Protein AF-A0A8T8HXE7-F1 (afdb_monomer_lite)

pLDDT: mean 89.98, std 10.21, range [39.16, 98.62]

Structure (mmCIF, N/CA/C/O backbone):
data_AF-A0A8T8HXE7-F1
#
_entry.id   AF-A0A8T8HXE7-F1
#
loop_
_atom_site.group_PDB
_atom_site.id
_atom_site.type_symbol
_atom_site.label_atom_id
_atom_site.label_alt_id
_atom_site.label_comp_id
_atom_site.label_asym_id
_atom_site.label_entity_id
_atom_site.label_seq_id
_atom_site.pdbx_PDB_ins_code
_atom_site.Cartn_x
_atom_site.Cartn_y
_atom_site.Cartn_z
_atom_site.occupancy
_atom_site.B_iso_or_equiv
_atom_site.auth_seq_id
_atom_site.auth_comp_id
_atom_site.auth_asym_id
_atom_site.auth_atom_id
_atom_site.pdbx_PDB_model_num
ATOM 1 N N . MET A 1 1 ? -24.803 3.217 -21.868 1.00 39.16 1 MET A N 1
ATOM 2 C CA . MET A 1 1 ? -23.857 3.170 -20.736 1.00 39.16 1 MET A CA 1
ATOM 3 C C . MET A 1 1 ? -22.703 2.309 -21.208 1.00 39.16 1 MET A C 1
ATOM 5 O O . MET A 1 1 ? -22.987 1.206 -21.653 1.00 39.16 1 MET A O 1
ATOM 9 N N . SER A 1 2 ? -21.477 2.836 -21.282 1.00 45.41 2 SER A N 1
ATOM 10 C CA . SER A 1 2 ? -20.314 2.000 -21.616 1.00 45.41 2 SER A CA 1
ATOM 11 C C . SER A 1 2 ? -20.143 0.946 -20.527 1.00 45.41 2 SER A C 1
ATOM 13 O O . SER A 1 2 ? -20.464 1.233 -19.371 1.00 45.41 2 SER A O 1
ATOM 15 N N . GLU A 1 3 ? -19.672 -0.250 -20.878 1.00 49.56 3 GLU A N 1
ATOM 16 C CA . GLU A 1 3 ? -19.233 -1.207 -19.861 1.00 49.56 3 GLU A CA 1
ATOM 17 C C . GLU A 1 3 ? -18.240 -0.503 -18.926 1.00 49.56 3 GLU A C 1
ATOM 19 O O . GLU A 1 3 ? -17.366 0.224 -19.420 1.00 49.56 3 GLU A O 1
ATOM 24 N N . PRO A 1 4 ? -18.394 -0.633 -17.596 1.00 50.66 4 PRO A N 1
ATOM 25 C CA . PRO A 1 4 ? -17.359 -0.177 -16.691 1.00 50.66 4 PRO A CA 1
ATOM 26 C C . PRO A 1 4 ? -16.083 -0.922 -17.072 1.00 50.66 4 PRO A C 1
ATOM 28 O O . PRO A 1 4 ? -16.087 -2.143 -17.247 1.00 50.66 4 PRO A O 1
ATOM 31 N N . THR A 1 5 ? -15.005 -0.173 -17.288 1.00 55.91 5 THR A N 1
ATOM 32 C CA . THR A 1 5 ? -13.691 -0.758 -17.525 1.00 55.91 5 THR A CA 1
ATOM 33 C C . THR A 1 5 ? -13.434 -1.733 -16.382 1.00 55.91 5 THR A C 1
ATOM 35 O O . THR A 1 5 ? -13.602 -1.344 -15.234 1.00 55.91 5 THR A O 1
ATOM 38 N N . ALA A 1 6 ? -13.092 -2.987 -16.677 1.00 53.88 6 ALA A N 1
ATOM 39 C CA . ALA A 1 6 ? -12.788 -4.006 -15.676 1.00 53.88 6 ALA A CA 1
ATOM 40 C C . ALA A 1 6 ? -11.530 -3.611 -14.887 1.00 53.88 6 ALA A C 1
ATOM 42 O O . ALA A 1 6 ? -10.425 -4.066 -15.172 1.00 53.88 6 ALA A O 1
ATOM 43 N N . VAL A 1 7 ? -11.689 -2.700 -13.939 1.00 57.94 7 VAL A N 1
ATOM 44 C CA . VAL A 1 7 ? -10.628 -2.171 -13.102 1.00 57.94 7 VAL A CA 1
ATOM 45 C C . VAL A 1 7 ? -10.721 -2.850 -11.747 1.00 57.94 7 VAL A C 1
ATOM 47 O O . VAL A 1 7 ? -11.803 -2.974 -11.188 1.00 57.94 7 VAL A O 1
ATOM 50 N N . ASP A 1 8 ? -9.606 -3.392 -11.260 1.00 60.19 8 ASP A N 1
ATOM 51 C CA . ASP A 1 8 ? -9.553 -4.208 -10.037 1.00 60.19 8 ASP A CA 1
ATOM 52 C C . ASP A 1 8 ? -10.454 -5.468 -10.007 1.00 60.19 8 ASP A C 1
ATOM 54 O O . ASP A 1 8 ? -10.583 -6.099 -8.955 1.00 60.19 8 ASP A O 1
ATOM 58 N N . LEU A 1 9 ? -11.029 -5.906 -11.141 1.00 65.38 9 LEU A N 1
ATOM 59 C CA . LEU A 1 9 ? -11.751 -7.181 -11.203 1.00 65.38 9 LEU A CA 1
ATOM 60 C C . LEU A 1 9 ? -10.768 -8.341 -11.024 1.00 65.38 9 LEU A C 1
ATOM 62 O O . LEU A 1 9 ? -10.012 -8.694 -11.932 1.00 65.38 9 LEU A O 1
ATOM 66 N N . GLN A 1 10 ? -10.799 -8.968 -9.851 1.00 69.88 10 GLN A N 1
ATOM 67 C CA . GLN A 1 10 ? -10.154 -10.261 -9.678 1.00 69.88 10 GLN A CA 1
ATOM 68 C C . GLN A 1 10 ? -10.901 -11.298 -10.515 1.00 69.88 10 GLN A C 1
ATOM 70 O O . GLN A 1 10 ? -12.125 -11.396 -10.450 1.00 69.88 10 GLN A O 1
ATOM 75 N N . VAL A 1 11 ? -10.156 -12.099 -11.281 1.00 76.25 11 VAL A N 1
ATOM 76 C CA . VAL A 1 11 ? -10.722 -13.158 -12.137 1.00 76.25 11 VAL A CA 1
ATOM 77 C C . VAL A 1 11 ? -11.602 -14.137 -11.356 1.00 76.25 11 VAL A C 1
ATOM 79 O O . VAL A 1 11 ? -12.602 -14.619 -11.880 1.00 76.25 11 VAL A O 1
ATOM 82 N N . ASP A 1 12 ? -11.266 -14.368 -10.088 1.00 83.00 12 ASP A N 1
ATOM 83 C CA . ASP A 1 12 ? -11.973 -15.299 -9.209 1.00 83.00 12 ASP A CA 1
ATOM 84 C C . ASP A 1 12 ? -13.189 -14.667 -8.511 1.00 83.00 12 ASP A C 1
ATOM 86 O O . ASP A 1 12 ? -14.091 -15.373 -8.061 1.00 83.00 12 ASP A O 1
ATOM 90 N N . PHE A 1 13 ? -13.231 -13.335 -8.416 1.00 85.12 13 PHE A N 1
ATOM 91 C CA . PHE A 1 13 ? -14.333 -12.594 -7.812 1.00 85.12 13 PHE A CA 1
ATOM 92 C C . PHE A 1 13 ? -14.506 -11.249 -8.532 1.00 85.12 13 PHE A C 1
ATOM 94 O O . PHE A 1 13 ? -13.909 -10.249 -8.121 1.00 85.12 13 PHE A O 1
ATOM 101 N N . PRO A 1 14 ? -15.300 -11.215 -9.620 1.00 85.56 14 PRO A N 1
ATOM 102 C CA . PRO A 1 14 ? -15.448 -10.040 -10.472 1.00 85.56 14 PRO A CA 1
ATOM 103 C C . PRO A 1 14 ? -16.374 -9.006 -9.814 1.00 85.56 14 PRO A C 1
ATOM 105 O O . PRO A 1 14 ? -17.489 -8.754 -10.266 1.00 85.56 14 PRO A O 1
ATOM 108 N N . PHE A 1 15 ? -15.904 -8.418 -8.718 1.00 87.25 15 PHE A N 1
ATOM 109 C CA . PHE A 1 15 ? -16.544 -7.325 -8.005 1.00 87.25 15 PHE A CA 1
ATOM 110 C C . PHE A 1 15 ? -15.668 -6.080 -8.088 1.00 87.25 15 PHE A C 1
ATOM 112 O O . PHE A 1 15 ? -14.490 -6.118 -7.731 1.00 87.25 15 PHE A O 1
ATOM 119 N N . ASP A 1 16 ? -16.254 -4.969 -8.524 1.00 89.00 16 ASP A N 1
ATOM 120 C CA . ASP A 1 16 ? -15.550 -3.694 -8.600 1.00 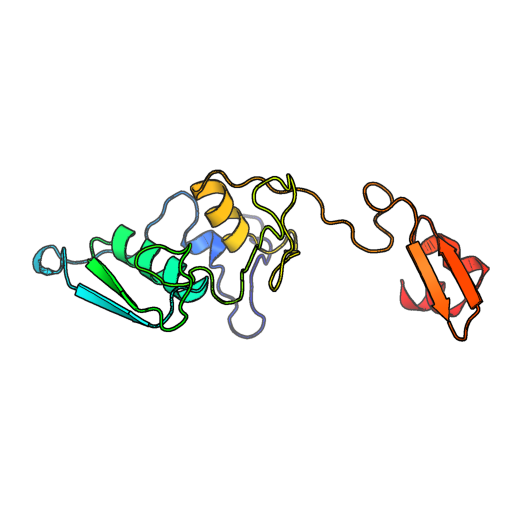89.00 16 ASP A CA 1
ATOM 121 C C . ASP A 1 16 ? -15.561 -2.997 -7.230 1.00 89.00 16 ASP A C 1
ATOM 123 O O . ASP A 1 16 ? -16.503 -2.300 -6.836 1.00 89.00 16 ASP A O 1
ATOM 127 N N . TYR A 1 17 ? -14.488 -3.211 -6.470 1.00 90.25 17 TYR A N 1
ATOM 128 C CA . TYR A 1 17 ? -14.310 -2.579 -5.166 1.00 90.25 17 TYR A CA 1
ATOM 129 C C . TYR A 1 17 ? -14.098 -1.066 -5.270 1.00 90.25 17 TYR A C 1
ATOM 131 O O . TYR A 1 17 ? -14.566 -0.334 -4.394 1.00 90.25 17 TYR A O 1
ATOM 139 N N . ALA A 1 18 ? -13.416 -0.597 -6.319 1.00 89.94 18 ALA A N 1
ATOM 140 C CA . ALA A 1 18 ? -13.135 0.820 -6.530 1.00 89.94 18 ALA A CA 1
ATOM 141 C C . ALA A 1 18 ? -14.425 1.588 -6.846 1.00 89.94 18 ALA A C 1
ATOM 143 O O . ALA A 1 18 ? -14.647 2.691 -6.335 1.00 89.94 18 ALA A O 1
ATOM 144 N N . GLU A 1 19 ? -15.322 0.996 -7.634 1.00 89.75 19 GLU A N 1
ATOM 145 C CA . GLU A 1 19 ? -16.666 1.520 -7.820 1.00 89.75 19 GLU A CA 1
ATOM 146 C C . GLU A 1 19 ? -17.440 1.470 -6.503 1.00 89.75 19 GLU A C 1
ATOM 148 O O . GLU A 1 19 ? -18.047 2.472 -6.136 1.00 89.75 19 GLU A O 1
ATOM 153 N N . TYR A 1 20 ? -17.419 0.360 -5.761 1.00 90.50 20 TYR A N 1
ATOM 154 C CA . TYR A 1 20 ? -18.223 0.201 -4.544 1.00 90.50 20 TYR A CA 1
ATOM 155 C C . TYR A 1 20 ? -17.987 1.308 -3.501 1.00 90.50 20 TYR A C 1
ATOM 157 O O . TYR A 1 20 ? -18.955 1.885 -2.987 1.00 90.50 20 TYR A O 1
ATOM 165 N N . VAL A 1 21 ? -16.722 1.639 -3.215 1.00 89.88 21 VAL A N 1
ATOM 166 C CA . VAL A 1 21 ? -16.350 2.655 -2.205 1.00 89.88 21 VAL A CA 1
ATOM 167 C C . VAL A 1 21 ? -16.117 4.056 -2.782 1.00 89.88 21 VAL A C 1
ATOM 169 O O . VAL A 1 21 ? -15.920 5.015 -2.029 1.00 89.88 21 VAL A O 1
ATOM 172 N N . GLY A 1 22 ? -16.190 4.203 -4.106 1.00 88.88 22 GLY A N 1
ATOM 173 C CA . GLY A 1 22 ? -15.907 5.450 -4.807 1.00 88.88 22 GLY A CA 1
ATOM 174 C C . GLY A 1 22 ? -16.843 6.610 -4.440 1.00 88.88 22 GLY A C 1
ATOM 175 O O . GLY A 1 22 ? -17.983 6.432 -3.996 1.00 88.88 22 GLY A O 1
ATOM 176 N N . GLY A 1 23 ? -16.370 7.841 -4.657 1.00 85.38 23 GLY A N 1
ATOM 177 C CA . GLY A 1 23 ? -17.162 9.062 -4.448 1.00 85.38 23 GLY A CA 1
ATOM 178 C C . GLY A 1 23 ? -17.518 9.341 -2.983 1.00 85.38 23 GLY A C 1
ATOM 179 O O . GLY A 1 23 ? -18.552 9.940 -2.700 1.00 85.38 23 GLY A O 1
ATOM 180 N N . GLY A 1 24 ? -16.706 8.863 -2.037 1.00 84.62 24 GLY A N 1
ATOM 181 C CA . GLY A 1 24 ? -16.944 9.071 -0.607 1.00 84.62 24 GLY A CA 1
ATOM 182 C C . GLY A 1 24 ? -18.079 8.219 -0.030 1.00 84.62 24 GLY A C 1
ATOM 183 O O . GLY A 1 24 ? -18.518 8.471 1.097 1.00 84.62 24 GLY A O 1
ATOM 184 N N . ARG A 1 25 ? -18.536 7.183 -0.747 1.00 91.56 25 ARG A N 1
ATOM 185 C CA . ARG A 1 25 ? -19.482 6.194 -0.215 1.00 91.56 25 ARG A CA 1
ATOM 186 C C . ARG A 1 25 ? -18.891 5.473 0.996 1.00 91.56 25 ARG A C 1
ATOM 188 O O . ARG A 1 25 ? -17.678 5.318 1.122 1.00 91.56 25 ARG A O 1
ATOM 195 N N . ARG A 1 26 ? -19.763 5.089 1.928 1.00 91.38 26 ARG A N 1
ATOM 196 C CA . ARG A 1 26 ? -19.421 4.252 3.087 1.00 91.38 26 ARG A CA 1
ATOM 197 C C . ARG A 1 26 ? -19.722 2.804 2.725 1.00 91.38 26 ARG A C 1
ATOM 199 O O . ARG A 1 26 ? -20.737 2.554 2.081 1.00 91.38 26 ARG A O 1
ATOM 206 N N . VAL A 1 27 ? -18.913 1.868 3.215 1.00 92.81 27 VAL A N 1
ATOM 207 C CA . VAL A 1 27 ? -19.089 0.422 2.964 1.00 92.81 27 VAL A CA 1
ATOM 208 C C . VAL A 1 27 ? -20.391 -0.166 3.517 1.00 92.81 27 VAL A C 1
ATOM 210 O O . VAL A 1 27 ? -20.705 -1.321 3.246 1.00 92.81 27 VAL A O 1
ATOM 213 N N . GLY A 1 28 ? -21.147 0.595 4.308 1.00 91.69 28 GLY A N 1
ATOM 214 C CA . GLY A 1 28 ? -22.432 0.173 4.839 1.00 91.69 28 GLY A CA 1
ATOM 215 C C . GLY A 1 28 ? -23.063 1.208 5.764 1.00 91.69 28 GLY A C 1
ATOM 216 O O . GLY A 1 28 ? -22.585 2.336 5.915 1.00 91.69 28 GLY A O 1
ATOM 217 N N . ARG A 1 29 ? -24.159 0.799 6.402 1.00 91.00 29 ARG A N 1
ATOM 218 C CA . ARG A 1 29 ? -24.845 1.543 7.462 1.00 91.00 29 ARG A CA 1
ATOM 219 C C . ARG A 1 29 ? -25.065 0.627 8.652 1.00 91.00 29 ARG A C 1
ATOM 221 O O . ARG A 1 29 ? -25.163 -0.589 8.499 1.00 91.00 29 ARG A O 1
ATOM 228 N N . ARG A 1 30 ? -25.167 1.224 9.834 1.00 88.25 30 ARG A N 1
ATOM 229 C CA . ARG A 1 30 ? -25.470 0.516 11.075 1.00 88.25 30 ARG A CA 1
ATOM 230 C C . ARG A 1 30 ? -26.669 1.145 11.773 1.00 88.25 30 ARG A C 1
ATOM 232 O O . ARG A 1 30 ? -26.917 2.331 11.566 1.00 88.25 30 ARG A O 1
ATOM 239 N N . PRO A 1 31 ? -27.399 0.365 12.584 1.00 93.31 31 PRO A N 1
ATOM 240 C CA . PRO A 1 31 ? -28.425 0.913 13.456 1.00 93.31 31 PRO A CA 1
ATOM 241 C C . PRO A 1 31 ? -27.796 1.692 14.623 1.00 93.31 31 PRO A C 1
ATOM 243 O O . PRO A 1 31 ? -26.695 1.367 15.073 1.00 93.31 31 PRO A O 1
ATOM 246 N N . ASP A 1 32 ? -28.521 2.683 15.143 1.00 93.12 32 ASP A N 1
ATOM 247 C CA . ASP A 1 32 ? -28.007 3.646 16.131 1.00 93.12 32 ASP A CA 1
ATOM 248 C C . ASP A 1 32 ? -27.506 2.995 17.426 1.00 93.12 32 ASP A C 1
ATOM 250 O O . ASP A 1 32 ? -26.473 3.391 17.961 1.00 93.12 32 ASP A O 1
ATOM 254 N N . HIS A 1 33 ? -28.176 1.934 17.896 1.00 92.69 33 HIS A N 1
ATOM 255 C CA . HIS A 1 33 ? -27.782 1.192 19.107 1.00 92.69 33 HIS A CA 1
ATOM 256 C C . HIS A 1 33 ? -26.391 0.548 19.011 1.00 92.69 33 HIS A C 1
ATOM 258 O O . HIS A 1 33 ? -25.857 0.040 19.992 1.00 92.69 33 HIS A O 1
ATOM 264 N N . ALA A 1 34 ? -25.839 0.504 17.806 1.00 90.75 34 ALA A N 1
ATOM 265 C CA . ALA A 1 34 ? -24.631 -0.208 17.468 1.00 90.75 34 ALA A CA 1
ATOM 266 C C . ALA A 1 34 ? -23.456 0.763 17.211 1.00 90.75 34 ALA A C 1
ATOM 268 O O . ALA A 1 34 ? -22.320 0.324 17.003 1.00 90.75 34 ALA A O 1
ATOM 269 N N . LEU A 1 35 ? -23.703 2.077 17.262 1.00 94.56 35 LEU A N 1
ATOM 270 C CA . LEU A 1 35 ? -22.671 3.112 17.207 1.00 94.56 35 LEU A CA 1
ATOM 271 C C . LEU A 1 35 ? -21.657 2.939 18.344 1.00 94.56 35 LEU A C 1
ATOM 273 O O . LEU A 1 35 ? -21.993 2.568 19.465 1.00 94.56 35 LEU A O 1
ATOM 277 N N . GLY A 1 36 ? -20.385 3.177 18.039 1.00 96.31 36 GLY A N 1
ATOM 278 C CA . GLY A 1 36 ? -19.279 3.032 18.982 1.00 96.31 36 GLY A CA 1
ATOM 279 C C . GLY A 1 36 ? -18.923 1.587 19.340 1.00 96.31 36 GLY A C 1
ATOM 280 O O . GLY A 1 36 ? -18.041 1.392 20.178 1.00 96.31 36 GLY A O 1
ATOM 281 N N . ALA A 1 37 ? -19.554 0.576 18.721 1.00 96.56 37 ALA A N 1
ATOM 282 C CA . ALA A 1 37 ? -19.247 -0.819 19.037 1.00 96.56 37 ALA A CA 1
ATOM 283 C C . ALA A 1 37 ? -17.750 -1.115 18.815 1.00 96.56 37 ALA A C 1
ATOM 285 O O . ALA A 1 37 ? -17.230 -0.807 17.732 1.00 96.56 37 ALA A O 1
ATOM 286 N N . PRO A 1 38 ? -17.058 -1.698 19.811 1.00 97.94 38 PRO A N 1
ATOM 287 C CA . PRO A 1 38 ? -15.656 -2.052 19.681 1.00 97.94 38 PRO A CA 1
ATOM 288 C C . PRO A 1 38 ? -15.485 -3.224 18.712 1.00 97.94 38 PRO A C 1
ATOM 290 O O . PRO A 1 38 ? -16.209 -4.214 18.799 1.00 97.94 38 PRO A O 1
ATOM 293 N N . VAL A 1 39 ? -14.510 -3.125 17.808 1.00 98.06 39 VAL A N 1
ATOM 294 C CA . VAL A 1 39 ? -14.167 -4.198 16.862 1.00 98.06 39 VAL A CA 1
ATOM 295 C C . VAL A 1 39 ? -12.663 -4.424 16.896 1.00 98.06 39 VAL A C 1
ATOM 297 O O . VAL A 1 39 ? -11.900 -3.518 16.579 1.00 98.06 39 VAL A O 1
ATOM 300 N N . ALA A 1 40 ? -12.222 -5.618 17.285 1.00 98.62 40 ALA A N 1
ATOM 301 C CA . ALA A 1 40 ? -10.803 -5.957 17.249 1.00 98.62 40 ALA A CA 1
ATOM 302 C C . ALA A 1 40 ? -10.341 -6.163 15.798 1.00 98.62 40 ALA A C 1
ATOM 304 O O . ALA A 1 40 ? -10.970 -6.899 15.040 1.00 98.62 40 ALA A O 1
ATOM 305 N N . VAL A 1 41 ? -9.229 -5.531 15.431 1.00 98.62 41 VAL A N 1
ATOM 306 C CA . VAL A 1 41 ? -8.544 -5.706 14.147 1.00 98.62 41 VAL A CA 1
ATOM 307 C C . VAL A 1 41 ? -7.132 -6.191 14.448 1.00 98.62 41 VAL A C 1
ATOM 309 O O . VAL A 1 41 ? -6.373 -5.500 15.123 1.00 98.62 41 VAL A O 1
ATOM 312 N N . ILE A 1 42 ? -6.789 -7.393 13.989 1.00 98.31 42 ILE A N 1
ATOM 313 C CA . ILE A 1 42 ? -5.483 -8.007 14.251 1.00 98.31 42 ILE A CA 1
ATOM 314 C C . ILE A 1 42 ? -4.575 -7.785 13.039 1.00 98.31 42 ILE A C 1
ATOM 316 O O . ILE A 1 42 ? -4.842 -8.302 11.957 1.00 98.31 42 ILE A O 1
ATOM 320 N N . GLY A 1 43 ? -3.505 -7.021 13.241 1.00 98.12 43 GLY A N 1
ATOM 321 C CA . GLY A 1 43 ? -2.544 -6.591 12.231 1.00 98.12 43 GLY A CA 1
ATOM 322 C C . GLY A 1 43 ? -2.790 -5.156 11.761 1.00 98.12 43 GLY A C 1
ATOM 323 O O . GLY A 1 43 ? -3.886 -4.809 11.321 1.00 98.12 43 GLY A O 1
ATOM 324 N N . ALA A 1 44 ? -1.743 -4.332 11.791 1.00 97.50 44 ALA A N 1
ATOM 325 C CA . ALA A 1 44 ? -1.739 -2.947 11.321 1.00 97.50 44 ALA A CA 1
ATOM 326 C C . ALA A 1 44 ? -1.081 -2.792 9.936 1.00 97.50 44 ALA A C 1
ATOM 328 O O . ALA A 1 44 ? -0.486 -1.759 9.627 1.00 97.50 44 ALA A O 1
ATOM 329 N N . GLY A 1 45 ? -1.184 -3.818 9.086 1.00 97.00 45 GLY A N 1
ATOM 330 C CA . GLY A 1 45 ? -0.833 -3.731 7.666 1.00 97.00 45 GLY A CA 1
ATOM 331 C C . GLY A 1 45 ? -1.940 -3.098 6.817 1.00 97.00 45 GLY A C 1
ATOM 332 O O . GLY A 1 45 ? -3.018 -2.797 7.327 1.00 97.00 45 GLY A O 1
ATOM 333 N N . GLY A 1 46 ? -1.708 -2.967 5.505 1.00 95.62 46 GLY A N 1
ATOM 334 C CA . GLY A 1 46 ? -2.661 -2.345 4.570 1.00 95.62 46 GLY A CA 1
ATOM 335 C C . GLY A 1 46 ? -4.104 -2.850 4.715 1.00 95.62 46 GLY A C 1
ATOM 336 O O . GLY A 1 46 ? -5.009 -2.058 4.932 1.00 95.62 46 GLY A O 1
ATOM 337 N N . SER A 1 47 ? -4.323 -4.171 4.724 1.00 96.88 47 SER A N 1
ATOM 338 C CA . SER A 1 47 ? -5.673 -4.739 4.887 1.00 96.88 47 SER A CA 1
ATOM 339 C C . SER A 1 47 ? -6.334 -4.384 6.225 1.00 96.88 47 SER A C 1
ATOM 341 O O . SER A 1 47 ? -7.514 -4.034 6.244 1.00 96.88 47 SER A O 1
ATOM 343 N N . GLY A 1 48 ? -5.598 -4.474 7.337 1.00 98.19 48 GLY A N 1
ATOM 344 C CA . GLY A 1 48 ? -6.137 -4.193 8.667 1.00 98.19 48 GLY A CA 1
ATOM 345 C C . GLY A 1 48 ? -6.453 -2.712 8.848 1.00 98.19 48 GLY A C 1
ATOM 346 O O . GLY A 1 48 ? -7.529 -2.363 9.331 1.00 98.19 48 GLY A O 1
ATOM 347 N N . LEU A 1 49 ? -5.563 -1.831 8.383 1.00 97.00 49 LEU A N 1
ATOM 348 C CA . LEU A 1 49 ? -5.782 -0.387 8.422 1.00 97.00 49 LEU A CA 1
ATOM 349 C C . LEU A 1 49 ? -6.941 0.045 7.514 1.00 97.00 49 LEU A C 1
ATOM 351 O O . LEU A 1 49 ? -7.757 0.854 7.949 1.00 97.00 49 LEU A O 1
ATOM 355 N N . THR A 1 50 ? -7.088 -0.533 6.316 1.00 96.31 50 THR A N 1
ATOM 356 C CA . THR A 1 50 ? -8.257 -0.295 5.451 1.00 96.31 50 THR A CA 1
ATOM 357 C C . THR A 1 50 ? -9.554 -0.729 6.135 1.00 96.31 50 THR A C 1
ATOM 359 O O . THR A 1 50 ? -10.514 0.040 6.181 1.00 96.31 50 THR A O 1
ATOM 362 N N . ALA A 1 51 ? -9.588 -1.923 6.736 1.00 97.44 51 ALA A N 1
ATOM 363 C CA . ALA A 1 51 ? -10.766 -2.392 7.465 1.00 97.44 51 ALA A CA 1
ATOM 364 C C . ALA A 1 51 ? -11.098 -1.485 8.661 1.00 97.44 51 ALA A C 1
ATOM 366 O O . ALA A 1 51 ? -12.251 -1.099 8.842 1.00 97.44 51 ALA A O 1
ATOM 367 N N . ALA A 1 52 ? -10.097 -1.100 9.459 1.00 97.88 52 ALA A N 1
ATOM 368 C CA . ALA A 1 52 ? -10.273 -0.185 10.583 1.00 97.88 52 ALA A CA 1
ATOM 369 C C . ALA A 1 52 ? -10.804 1.185 10.126 1.00 97.88 52 ALA A C 1
ATOM 371 O O . ALA A 1 52 ? -11.736 1.717 10.731 1.00 97.88 52 ALA A O 1
ATOM 372 N N . TYR A 1 53 ? -10.263 1.731 9.037 1.00 96.81 53 TYR A N 1
ATOM 373 C CA . TYR A 1 53 ? -10.719 2.985 8.444 1.00 96.81 53 TYR A CA 1
ATOM 374 C C . TYR A 1 53 ? -12.193 2.914 8.022 1.00 96.81 53 TYR A C 1
ATOM 376 O O . TYR A 1 53 ? -12.992 3.763 8.419 1.00 96.81 53 TYR A O 1
ATOM 384 N N . GLU A 1 54 ? -12.599 1.875 7.293 1.00 96.75 54 GLU A N 1
ATOM 385 C CA . GLU A 1 54 ? -13.993 1.737 6.859 1.00 96.75 54 GLU A CA 1
ATOM 386 C C . GLU A 1 54 ? -14.955 1.435 8.023 1.00 96.75 54 GLU A C 1
ATOM 388 O O . GLU A 1 54 ? -16.080 1.939 8.047 1.00 96.75 54 GLU A O 1
ATOM 393 N N . LEU A 1 55 ? -14.503 0.704 9.049 1.00 96.94 55 LEU A N 1
ATOM 394 C CA . LEU A 1 55 ? -15.246 0.507 10.298 1.00 96.94 55 LEU A CA 1
ATOM 395 C C . LEU A 1 55 ? -15.484 1.837 11.031 1.00 96.94 55 LEU A C 1
ATOM 397 O O . LEU A 1 55 ? -16.608 2.103 11.466 1.00 96.94 55 LEU A O 1
ATOM 401 N N . LEU A 1 56 ? -14.464 2.700 11.131 1.00 96.19 56 LEU A N 1
ATOM 402 C CA . LEU A 1 56 ? -14.616 4.062 11.663 1.00 96.19 56 LEU A CA 1
ATOM 403 C C . LEU A 1 56 ? -15.633 4.853 10.844 1.00 96.19 56 LEU A C 1
ATOM 405 O O . LEU A 1 56 ? -16.529 5.489 11.403 1.00 96.19 56 LEU A O 1
ATOM 409 N N . ARG A 1 57 ? -15.547 4.767 9.512 1.00 95.31 57 ARG A N 1
ATOM 410 C CA . ARG A 1 57 ? -16.475 5.448 8.606 1.00 95.31 57 ARG A CA 1
ATOM 411 C C . ARG A 1 57 ? -17.909 4.962 8.724 1.00 95.31 57 ARG A C 1
ATOM 413 O O . ARG A 1 57 ? -18.786 5.695 8.299 1.00 95.31 57 ARG A O 1
ATOM 420 N N . ILE A 1 58 ? -18.209 3.814 9.323 1.00 95.94 58 ILE A N 1
ATOM 421 C CA . ILE A 1 58 ? -19.597 3.399 9.611 1.00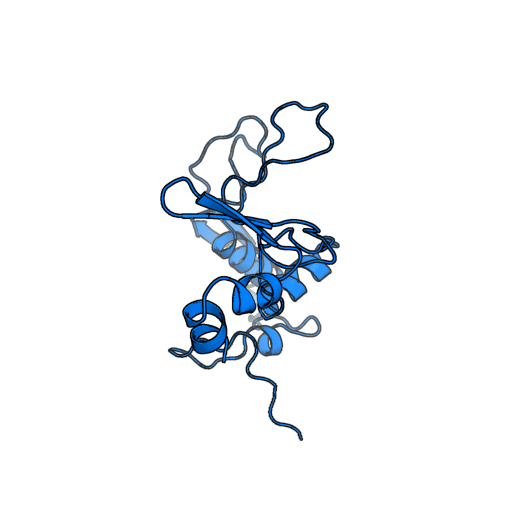 95.94 58 ILE A CA 1
ATOM 422 C C . ILE A 1 58 ? -19.987 3.554 11.089 1.00 95.94 58 ILE A C 1
ATOM 424 O O . ILE A 1 58 ? -21.054 3.096 11.493 1.00 95.94 58 ILE A O 1
ATOM 428 N N . GLY A 1 59 ? -19.153 4.229 11.887 1.00 96.06 59 GLY A N 1
ATOM 429 C CA . GLY A 1 59 ? -19.431 4.557 13.286 1.00 96.06 59 GLY A CA 1
ATOM 430 C C . GLY A 1 59 ? -19.030 3.479 14.294 1.00 96.06 59 GLY A C 1
ATOM 431 O O . GLY A 1 59 ? -19.503 3.517 15.426 1.00 96.06 59 GLY A O 1
ATOM 432 N N . CYS A 1 60 ? -18.189 2.511 13.921 1.00 96.44 60 CYS A N 1
ATOM 433 C CA . CYS A 1 60 ? -17.588 1.564 14.866 1.00 96.44 60 CYS A CA 1
ATOM 434 C C . CYS A 1 60 ? -16.376 2.178 15.586 1.00 96.44 60 CYS A C 1
ATOM 436 O O . CYS A 1 60 ? -15.831 3.199 15.169 1.00 96.44 60 CYS A O 1
ATOM 438 N N . ARG A 1 61 ? -15.907 1.502 16.639 1.00 98.00 61 ARG A N 1
ATOM 439 C CA . ARG A 1 61 ? -14.647 1.802 17.329 1.00 98.00 61 ARG A CA 1
ATOM 440 C C . ARG A 1 61 ? -13.647 0.661 17.090 1.00 98.00 61 ARG A C 1
ATOM 442 O O . ARG A 1 61 ? -13.597 -0.270 17.894 1.00 98.00 61 ARG A O 1
ATOM 449 N N . PRO A 1 62 ? -12.869 0.663 15.995 1.00 98.00 62 PRO A N 1
ATOM 450 C CA . PRO A 1 62 ? -11.852 -0.358 15.804 1.00 98.00 62 PRO A CA 1
ATOM 451 C C . PRO A 1 62 ? -10.750 -0.241 16.862 1.00 98.00 62 PRO A C 1
ATOM 453 O O . PRO A 1 62 ? -10.347 0.855 17.254 1.00 98.00 62 PRO A O 1
ATOM 456 N N . ILE A 1 63 ? -10.261 -1.391 17.310 1.00 98.00 63 ILE A N 1
ATOM 457 C CA . ILE A 1 63 ? -9.133 -1.546 18.224 1.00 98.00 63 ILE A CA 1
ATOM 458 C C . ILE A 1 63 ? -8.088 -2.357 17.463 1.00 98.00 63 ILE A C 1
ATOM 460 O O . ILE A 1 63 ? -8.272 -3.555 17.249 1.00 98.00 63 ILE A O 1
ATOM 464 N N . VAL A 1 64 ? -7.036 -1.686 16.999 1.00 97.94 64 VAL A N 1
ATOM 465 C CA . VAL A 1 64 ? -5.999 -2.294 16.159 1.00 97.94 64 VAL A CA 1
ATOM 466 C C . VAL A 1 64 ? -4.891 -2.864 17.040 1.00 97.94 64 VAL A C 1
ATOM 468 O O . VAL A 1 64 ? -4.356 -2.165 17.898 1.00 97.94 64 VAL A O 1
ATOM 471 N N . TYR A 1 65 ? -4.544 -4.127 16.812 1.00 97.56 65 TYR A N 1
ATOM 472 C CA . TYR A 1 65 ? -3.455 -4.827 17.483 1.00 97.56 65 TYR A CA 1
ATOM 473 C C . TYR A 1 65 ? -2.328 -5.074 16.489 1.00 97.56 65 TYR A C 1
ATOM 475 O O . TYR A 1 65 ? -2.568 -5.615 15.416 1.00 97.56 65 TYR A O 1
ATOM 483 N N . GLU A 1 66 ? -1.103 -4.724 16.860 1.00 97.94 66 GLU A N 1
ATOM 484 C CA . GLU A 1 66 ? 0.094 -4.993 16.066 1.00 97.94 66 GLU A CA 1
ATOM 485 C C . GLU A 1 66 ? 1.141 -5.658 16.956 1.00 97.94 66 GLU A C 1
ATOM 487 O O . GLU A 1 66 ? 1.369 -5.233 18.092 1.00 97.94 66 GLU A O 1
ATOM 492 N N . ALA A 1 67 ? 1.729 -6.740 16.456 1.00 97.31 67 ALA A N 1
ATOM 493 C CA . ALA A 1 67 ? 2.707 -7.529 17.184 1.00 97.31 67 ALA A CA 1
ATOM 494 C C . ALA A 1 67 ? 4.115 -6.965 16.999 1.00 97.31 67 ALA A C 1
ATOM 496 O O . ALA A 1 67 ? 4.911 -6.970 17.942 1.00 97.31 67 ALA A O 1
ATOM 497 N N . GLU A 1 68 ? 4.420 -6.464 15.804 1.00 96.69 68 GLU A N 1
ATOM 498 C CA . GLU A 1 68 ? 5.765 -6.049 15.459 1.00 96.69 68 GLU A CA 1
ATOM 499 C C . GLU A 1 68 ? 6.164 -4.770 16.189 1.00 96.69 68 GLU A C 1
ATOM 501 O O . GLU A 1 68 ? 5.422 -3.787 16.219 1.00 96.69 68 GLU A O 1
ATOM 506 N N . ALA A 1 69 ? 7.331 -4.806 16.829 1.00 95.94 69 ALA A N 1
ATOM 507 C CA . ALA A 1 69 ? 7.844 -3.691 17.604 1.00 95.94 69 ALA A CA 1
ATOM 508 C C . ALA A 1 69 ? 8.681 -2.762 16.723 1.00 95.94 69 ALA A C 1
ATOM 510 O O . ALA A 1 69 ? 9.503 -3.219 15.933 1.00 95.94 69 ALA A O 1
ATOM 511 N N . ASP A 1 70 ? 8.494 -1.463 16.913 1.00 92.81 70 ASP A N 1
ATOM 512 C CA . ASP A 1 70 ? 9.339 -0.426 16.331 1.00 92.81 70 ASP A CA 1
ATOM 513 C C . ASP A 1 70 ? 9.356 0.763 17.297 1.00 92.81 70 ASP A C 1
ATOM 515 O O . ASP A 1 70 ? 8.286 1.315 17.573 1.00 92.81 70 ASP A O 1
ATOM 519 N N . PRO A 1 71 ? 10.518 1.134 17.867 1.00 89.38 71 PRO A N 1
ATOM 520 C CA . PRO A 1 71 ? 10.606 2.246 18.810 1.00 89.38 71 PRO A CA 1
ATOM 521 C C . PRO A 1 71 ? 10.213 3.592 18.189 1.00 89.38 71 PRO A C 1
ATOM 523 O O . PRO A 1 71 ? 9.781 4.478 18.924 1.00 89.38 71 PRO A O 1
ATOM 526 N N . ASP A 1 72 ? 10.313 3.728 16.865 1.00 85.69 72 ASP A N 1
ATOM 527 C CA . ASP A 1 72 ? 9.931 4.940 16.139 1.00 85.69 72 ASP A CA 1
ATOM 528 C C . ASP A 1 72 ? 8.429 4.951 15.791 1.00 85.69 72 ASP A C 1
ATOM 530 O O . ASP A 1 72 ? 7.870 5.973 15.386 1.00 85.69 72 ASP A O 1
ATOM 534 N N . GLY A 1 73 ? 7.752 3.812 15.962 1.00 88.06 73 GLY A N 1
ATOM 535 C CA . GLY A 1 73 ? 6.332 3.642 15.697 1.00 88.06 73 GLY A CA 1
ATOM 536 C C . GLY A 1 73 ? 5.429 4.036 16.877 1.00 88.06 73 GLY A C 1
ATOM 537 O O . GLY A 1 73 ? 5.823 3.966 18.047 1.00 88.06 73 GLY A O 1
ATOM 538 N N . PRO A 1 74 ? 4.167 4.427 16.619 1.00 88.56 74 PRO A N 1
ATOM 539 C CA . PRO A 1 74 ? 3.241 4.831 17.671 1.00 88.56 74 PRO A CA 1
ATOM 540 C C . PRO A 1 74 ? 2.979 3.680 18.649 1.00 88.56 74 PRO A C 1
ATOM 542 O O . PRO A 1 74 ? 2.643 2.563 18.255 1.00 88.56 74 PRO A O 1
ATOM 545 N N . GLY A 1 75 ? 3.142 3.953 19.946 1.00 91.19 75 GLY A N 1
ATOM 546 C CA . GLY A 1 75 ? 3.008 2.928 20.986 1.00 91.19 75 GLY A CA 1
ATOM 547 C C . GLY A 1 75 ? 4.067 1.819 20.906 1.00 91.19 75 GLY A C 1
ATOM 548 O O . GLY A 1 75 ? 3.839 0.735 21.442 1.00 91.19 75 GLY A O 1
ATOM 549 N N . GLY A 1 76 ? 5.195 2.071 20.231 1.00 94.69 76 GLY A N 1
ATOM 550 C CA . GLY A 1 76 ? 6.288 1.114 20.068 1.00 94.69 76 GLY A CA 1
ATOM 551 C C . GLY A 1 76 ? 5.998 0.006 19.053 1.00 94.69 76 GLY A C 1
ATOM 552 O O . GLY A 1 76 ? 6.547 -1.089 19.190 1.00 94.69 76 GLY A O 1
ATOM 553 N N . ARG A 1 77 ? 5.095 0.236 18.086 1.00 96.00 77 ARG A N 1
ATOM 554 C CA . ARG A 1 77 ? 4.656 -0.768 17.101 1.00 96.00 77 ARG A CA 1
ATOM 555 C C . ARG A 1 77 ? 4.920 -0.348 15.663 1.00 96.00 77 ARG A C 1
ATOM 557 O O . ARG A 1 77 ? 4.676 0.801 15.301 1.00 96.00 77 ARG A O 1
ATOM 564 N N . ARG A 1 78 ? 5.319 -1.305 14.821 1.00 95.62 78 ARG A N 1
ATOM 565 C CA . ARG A 1 78 ? 5.552 -1.076 13.393 1.00 95.62 78 ARG A CA 1
ATOM 566 C C . ARG A 1 78 ? 4.257 -1.162 12.595 1.00 95.62 78 ARG A C 1
ATOM 568 O O . ARG A 1 78 ? 3.732 -2.245 12.359 1.00 95.62 78 ARG A O 1
ATOM 575 N N . LEU A 1 79 ? 3.757 -0.020 12.139 1.00 95.62 79 LEU A N 1
ATOM 576 C CA . LEU A 1 79 ? 2.598 0.022 11.245 1.00 95.62 79 LEU A CA 1
ATOM 577 C C . LEU A 1 79 ? 2.993 -0.308 9.793 1.00 95.62 79 LEU A C 1
ATOM 579 O O . LEU A 1 79 ? 4.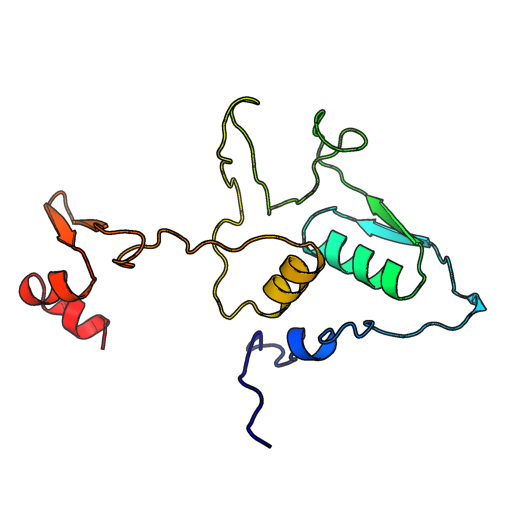167 -0.303 9.430 1.00 95.62 79 LEU A O 1
ATOM 583 N N . GLY A 1 80 ? 2.001 -0.587 8.946 1.00 94.50 80 GLY A N 1
ATOM 584 C CA . GLY A 1 80 ? 2.166 -0.769 7.496 1.00 94.50 80 GLY A CA 1
ATOM 585 C C . GLY A 1 80 ? 2.444 -2.212 7.060 1.00 94.50 80 GLY A C 1
ATOM 586 O O . GLY A 1 80 ? 2.081 -2.612 5.948 1.00 94.50 80 GLY A O 1
ATOM 587 N N . GLY A 1 81 ? 2.978 -3.055 7.949 1.00 95.75 81 GLY A N 1
ATOM 588 C CA . GLY A 1 81 ? 3.236 -4.469 7.673 1.00 95.75 81 GLY A CA 1
ATOM 589 C C . GLY A 1 81 ? 4.218 -4.650 6.511 1.00 95.75 81 GLY A C 1
ATOM 590 O O . GLY A 1 81 ? 5.402 -4.354 6.652 1.00 95.75 81 GLY A O 1
ATOM 591 N N . ARG A 1 82 ? 3.726 -5.142 5.364 1.00 96.50 82 ARG A N 1
ATOM 592 C CA . ARG A 1 82 ? 4.516 -5.341 4.127 1.00 96.50 82 ARG A CA 1
ATOM 593 C C . ARG A 1 82 ? 4.601 -4.095 3.239 1.00 96.50 82 ARG A C 1
ATOM 595 O O . ARG A 1 82 ? 5.335 -4.104 2.261 1.00 96.50 82 ARG A O 1
ATOM 602 N N . MET A 1 83 ? 3.860 -3.036 3.548 1.00 95.19 83 MET A N 1
ATOM 603 C CA . MET A 1 83 ? 4.115 -1.708 2.990 1.00 95.19 83 MET A CA 1
ATOM 604 C C . MET A 1 83 ? 5.064 -1.020 3.966 1.00 95.19 83 MET A C 1
ATOM 606 O O . MET A 1 83 ? 4.627 -0.556 5.018 1.00 95.19 83 MET A O 1
ATOM 610 N N . TYR A 1 84 ? 6.367 -1.082 3.685 1.00 94.38 84 TYR A N 1
ATOM 611 C CA . TYR A 1 84 ? 7.392 -0.687 4.645 1.00 94.38 84 TYR A CA 1
ATOM 612 C C . TYR A 1 84 ? 8.449 0.210 4.009 1.00 94.38 84 TYR A C 1
ATOM 614 O O . TYR A 1 84 ? 9.415 -0.270 3.421 1.00 94.38 84 TYR A O 1
ATOM 622 N N . SER A 1 85 ? 8.275 1.512 4.201 1.00 92.88 85 SER A N 1
ATOM 623 C CA . SER A 1 85 ? 9.226 2.541 3.794 1.00 92.88 85 SER A CA 1
ATOM 624 C C . SER A 1 85 ? 10.148 2.878 4.966 1.00 92.88 85 SER A C 1
ATOM 626 O O . SER A 1 85 ? 9.681 3.237 6.049 1.00 92.88 85 SER A O 1
ATOM 628 N N . ARG A 1 86 ? 11.465 2.787 4.768 1.00 91.19 86 ARG A N 1
ATOM 629 C CA . ARG A 1 86 ? 12.471 3.059 5.804 1.00 91.19 86 ARG A CA 1
ATOM 630 C C . ARG A 1 86 ? 13.449 4.137 5.358 1.00 91.19 86 ARG A C 1
ATOM 632 O O . ARG A 1 86 ? 14.039 4.034 4.289 1.00 91.19 86 ARG A O 1
ATOM 639 N N . ARG A 1 87 ? 13.698 5.134 6.208 1.00 91.31 87 ARG A N 1
ATOM 640 C CA . ARG A 1 87 ? 14.882 5.998 6.066 1.00 91.31 87 ARG A CA 1
ATOM 641 C C . ARG A 1 87 ? 16.088 5.285 6.677 1.00 91.31 87 ARG A C 1
ATOM 643 O O . ARG A 1 87 ? 15.976 4.741 7.776 1.00 91.31 87 ARG A O 1
ATOM 650 N N . LEU A 1 88 ? 17.218 5.244 5.971 1.00 88.94 88 LEU A N 1
ATOM 651 C CA . LEU A 1 88 ? 18.441 4.630 6.504 1.00 88.94 88 LEU A CA 1
ATOM 652 C C . LEU A 1 88 ? 19.123 5.564 7.512 1.00 88.94 88 LEU A C 1
ATOM 654 O O . LEU A 1 88 ? 19.622 5.106 8.537 1.00 88.94 88 LEU A O 1
ATOM 658 N N . SER A 1 89 ? 19.066 6.868 7.251 1.00 90.00 89 SER A N 1
ATOM 659 C CA . SER A 1 89 ? 19.443 7.955 8.148 1.00 90.00 89 SER A CA 1
ATOM 660 C C . SER A 1 89 ? 18.299 8.973 8.266 1.00 90.00 89 SER A C 1
ATOM 662 O O . SER A 1 89 ? 17.626 9.250 7.271 1.00 90.00 89 SER A O 1
ATOM 664 N N . PRO A 1 90 ? 18.087 9.609 9.436 1.00 86.81 90 PRO A N 1
ATOM 665 C CA . PRO A 1 90 ? 17.094 10.677 9.587 1.00 86.81 90 PRO A CA 1
ATOM 666 C C . PRO A 1 90 ? 17.288 11.862 8.627 1.00 86.81 90 PRO A C 1
ATOM 668 O O . PRO A 1 90 ? 16.329 12.570 8.332 1.00 86.81 90 PRO A O 1
ATOM 671 N N . ALA A 1 91 ? 18.518 12.083 8.151 1.00 92.62 91 ALA A N 1
ATOM 672 C CA . ALA A 1 91 ? 18.852 13.160 7.219 1.00 92.62 91 ALA A CA 1
ATOM 673 C C . ALA A 1 91 ? 18.593 12.805 5.744 1.00 92.62 91 ALA A C 1
ATOM 675 O O . ALA A 1 91 ? 18.660 13.690 4.888 1.00 92.62 91 ALA A O 1
ATOM 676 N N . ASP A 1 92 ? 18.317 11.537 5.427 1.00 91.19 92 ASP A N 1
ATOM 677 C CA . ASP A 1 92 ? 18.101 11.115 4.047 1.00 91.19 92 ASP A CA 1
ATOM 678 C C . ASP A 1 92 ? 16.811 11.724 3.511 1.00 91.19 92 ASP A C 1
ATOM 680 O O . ASP A 1 92 ? 15.754 11.628 4.136 1.00 91.19 92 ASP A O 1
ATOM 684 N N . SER A 1 93 ? 16.873 12.308 2.316 1.00 87.75 93 SER A N 1
ATOM 685 C CA . SER A 1 93 ? 15.687 12.806 1.615 1.00 87.75 93 SER A CA 1
ATOM 686 C C . SER A 1 93 ? 14.821 11.664 1.073 1.00 87.75 93 SER A C 1
ATOM 688 O O . SER A 1 93 ? 13.596 11.793 1.029 1.00 87.75 93 SER A O 1
ATOM 690 N N . ALA A 1 94 ? 15.440 10.533 0.731 1.00 88.50 94 ALA A N 1
ATOM 691 C CA . ALA A 1 94 ? 14.789 9.347 0.192 1.00 88.50 94 ALA A CA 1
ATOM 692 C C . ALA A 1 94 ? 14.445 8.309 1.274 1.00 88.50 94 ALA A C 1
ATOM 694 O O . ALA A 1 94 ? 15.006 8.297 2.370 1.00 88.50 94 ALA A O 1
ATOM 695 N N . VAL A 1 95 ? 13.524 7.415 0.925 1.00 92.81 95 VAL A N 1
ATOM 696 C CA . VAL A 1 95 ? 13.227 6.185 1.665 1.00 92.81 95 VAL A CA 1
ATOM 697 C C . VAL A 1 95 ? 13.659 4.975 0.843 1.00 92.81 95 VAL A C 1
ATOM 699 O O . VAL A 1 95 ? 13.759 5.043 -0.381 1.00 92.81 95 VAL A O 1
ATOM 702 N N . VAL A 1 96 ? 13.893 3.863 1.527 1.00 94.50 96 VAL A N 1
ATOM 703 C CA . VAL A 1 96 ? 1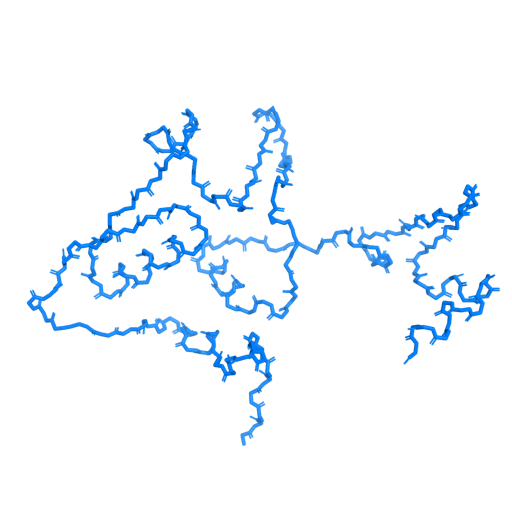4.026 2.534 0.939 1.00 94.50 96 VAL A CA 1
ATOM 704 C C . VAL A 1 96 ? 12.712 1.798 1.159 1.00 94.50 96 VAL A C 1
ATOM 706 O O . VAL A 1 96 ? 12.289 1.617 2.301 1.00 94.50 96 VAL A O 1
ATOM 709 N N . GLU A 1 97 ? 12.081 1.364 0.074 1.00 95.81 97 GLU A N 1
ATOM 710 C CA . GLU A 1 97 ? 10.908 0.496 0.142 1.00 95.81 97 GLU A CA 1
ATOM 711 C C . GLU A 1 97 ? 11.361 -0.950 0.365 1.00 95.81 97 GLU A C 1
ATOM 713 O O . GLU A 1 97 ? 11.937 -1.584 -0.516 1.00 95.81 97 GLU A O 1
ATOM 718 N N . LEU A 1 98 ? 11.122 -1.473 1.567 1.00 95.44 98 LEU A N 1
A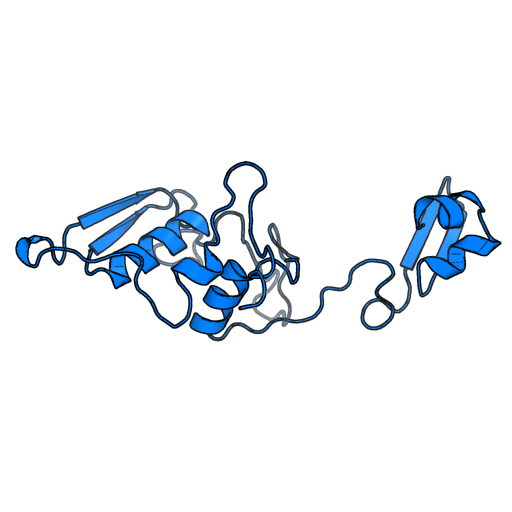TOM 719 C CA . LEU A 1 98 ? 11.483 -2.834 1.983 1.00 95.44 98 LEU A CA 1
ATOM 720 C C . LEU A 1 98 ? 10.368 -3.856 1.709 1.00 95.44 98 LEU A C 1
ATOM 722 O O . LEU A 1 98 ? 10.477 -5.022 2.087 1.00 95.44 98 LEU A O 1
ATOM 726 N N . GLY A 1 99 ? 9.287 -3.423 1.062 1.00 95.75 99 GLY A N 1
ATOM 727 C CA . GLY A 1 99 ? 8.178 -4.278 0.666 1.00 95.75 99 GLY A CA 1
ATOM 728 C C . GLY A 1 99 ? 7.514 -3.778 -0.611 1.00 95.75 99 GLY A C 1
ATOM 729 O O . GLY A 1 99 ? 8.136 -3.772 -1.670 1.00 95.75 99 GLY A O 1
ATOM 730 N N . CYS A 1 100 ? 6.241 -3.391 -0.551 1.00 93.69 100 CYS A N 1
ATOM 731 C CA . CYS A 1 100 ? 5.549 -2.854 -1.726 1.00 93.69 100 CYS A CA 1
ATOM 732 C C . CYS A 1 100 ? 6.174 -1.522 -2.183 1.00 93.69 100 CYS A C 1
ATOM 734 O O . CYS A 1 100 ? 6.175 -0.570 -1.413 1.00 93.69 100 CYS A O 1
ATOM 736 N N . MET A 1 101 ? 6.648 -1.451 -3.434 1.00 94.81 101 MET A N 1
ATOM 737 C CA . MET A 1 101 ? 7.331 -0.260 -3.977 1.00 94.81 101 MET A CA 1
ATOM 738 C C . MET A 1 101 ? 6.730 0.296 -5.275 1.00 94.81 101 MET A C 1
ATOM 740 O O . MET A 1 101 ? 6.902 1.471 -5.583 1.00 94.81 101 MET A O 1
ATOM 744 N N . ARG A 1 102 ? 6.054 -0.550 -6.059 1.00 93.88 102 ARG A N 1
ATOM 745 C CA . ARG A 1 102 ? 5.466 -0.195 -7.354 1.00 93.88 102 ARG A CA 1
ATOM 746 C C . ARG A 1 102 ? 4.055 -0.752 -7.429 1.00 93.88 102 ARG A C 1
ATOM 748 O O . ARG A 1 102 ? 3.827 -1.907 -7.066 1.00 93.88 102 ARG A O 1
ATOM 755 N N . PHE A 1 103 ? 3.125 0.080 -7.871 1.00 92.50 103 PHE A N 1
ATOM 756 C CA . PHE A 1 103 ? 1.712 -0.251 -7.971 1.00 92.50 103 PHE A CA 1
ATOM 757 C C . PHE A 1 103 ? 1.245 0.061 -9.394 1.00 92.50 103 PHE A C 1
ATOM 759 O O . PHE A 1 103 ? 1.565 1.140 -9.893 1.00 92.50 103 PHE A O 1
ATOM 766 N N . PRO A 1 104 ? 0.540 -0.866 -10.064 1.00 89.69 104 PRO A N 1
ATOM 767 C CA . PRO A 1 104 ? 0.094 -0.649 -11.432 1.00 89.69 104 PRO A CA 1
ATOM 768 C C . PRO A 1 104 ? -0.980 0.442 -11.489 1.00 89.69 104 PRO A C 1
ATOM 770 O O . PRO A 1 104 ? -1.736 0.640 -10.536 1.00 89.69 104 PRO A O 1
ATOM 773 N N . ASP A 1 105 ? -1.107 1.105 -12.638 1.00 87.62 105 ASP A N 1
ATOM 774 C CA . ASP A 1 105 ? -2.142 2.126 -12.856 1.00 87.62 105 ASP A CA 1
ATOM 775 C C . ASP A 1 105 ? -3.562 1.581 -12.695 1.00 87.62 105 ASP A C 1
ATOM 777 O O . ASP A 1 105 ? -4.464 2.319 -12.305 1.00 87.62 105 ASP A O 1
ATOM 781 N N . THR A 1 106 ? -3.726 0.274 -12.899 1.00 87.06 106 THR A N 1
ATOM 782 C CA . THR A 1 106 ? -4.983 -0.453 -12.731 1.00 87.06 106 THR A CA 1
ATOM 783 C C . THR A 1 106 ? -5.377 -0.699 -11.274 1.00 87.06 106 THR A C 1
ATOM 785 O O . THR A 1 106 ? -6.454 -1.236 -11.057 1.00 87.06 106 THR A O 1
ATOM 788 N N . ALA A 1 107 ? -4.550 -0.347 -10.280 1.00 89.62 107 ALA A N 1
ATOM 789 C CA . ALA A 1 107 ? -4.881 -0.476 -8.855 1.00 89.62 107 ALA A CA 1
ATOM 790 C C . ALA A 1 107 ? -5.743 0.707 -8.370 1.00 89.62 107 ALA A C 1
ATOM 792 O O . ALA A 1 107 ? -5.325 1.507 -7.524 1.00 89.62 107 ALA A O 1
ATOM 793 N N . HIS A 1 108 ? -6.935 0.864 -8.942 1.00 90.44 108 HIS A N 1
ATOM 794 C CA . HIS A 1 108 ? -7.785 2.041 -8.751 1.00 90.44 108 HIS A CA 1
ATOM 795 C C . HIS A 1 108 ? -8.241 2.220 -7.302 1.00 90.44 108 HIS A C 1
ATOM 797 O O . HIS A 1 108 ? -8.209 3.342 -6.797 1.00 90.44 108 HIS A O 1
ATOM 803 N N . LEU A 1 109 ? -8.603 1.141 -6.604 1.00 91.75 109 LEU A N 1
ATOM 804 C CA . LEU A 1 109 ? -8.987 1.197 -5.194 1.00 91.75 109 LEU A CA 1
ATOM 805 C C . LEU A 1 109 ? -7.850 1.750 -4.326 1.00 91.75 109 LEU A C 1
ATOM 807 O O . LEU A 1 109 ? -8.068 2.610 -3.474 1.00 91.75 109 LEU A O 1
ATOM 811 N N . LEU A 1 110 ? -6.619 1.281 -4.552 1.00 92.75 110 LEU A N 1
ATOM 812 C CA . LEU A 1 110 ? -5.458 1.786 -3.824 1.00 92.75 110 LEU A CA 1
ATOM 813 C C . LEU A 1 110 ? -5.241 3.274 -4.117 1.00 92.75 110 LEU A C 1
ATOM 815 O O . LEU A 1 110 ? -5.016 4.047 -3.187 1.00 92.75 110 LEU A O 1
ATOM 819 N N . ARG A 1 111 ? -5.362 3.680 -5.387 1.00 91.56 111 ARG A N 1
ATOM 820 C CA . ARG A 1 111 ? -5.241 5.084 -5.801 1.00 91.56 111 ARG A CA 1
ATOM 821 C C . ARG A 1 111 ? -6.289 5.981 -5.128 1.00 91.56 111 ARG A C 1
ATOM 823 O O . ARG A 1 111 ? -5.944 7.040 -4.611 1.00 91.56 111 ARG A O 1
ATOM 830 N N . GLN A 1 112 ? -7.534 5.525 -5.010 1.00 91.50 112 GLN A N 1
ATOM 831 C CA . GLN A 1 112 ? -8.572 6.258 -4.275 1.00 91.50 112 GLN A CA 1
ATOM 832 C C . GLN A 1 112 ? -8.206 6.473 -2.797 1.00 91.50 112 GLN A C 1
ATOM 834 O O . GLN A 1 112 ? -8.422 7.560 -2.261 1.00 91.50 112 GLN A O 1
ATOM 839 N N . TYR A 1 113 ? -7.628 5.467 -2.127 1.00 93.00 113 TYR A N 1
ATOM 840 C CA . TYR A 1 113 ? -7.159 5.635 -0.749 1.00 93.00 113 TYR A CA 1
ATOM 841 C C . TYR A 1 113 ? -5.968 6.587 -0.658 1.00 93.00 113 TYR A C 1
ATOM 843 O O . TYR A 1 113 ? -5.923 7.401 0.259 1.00 93.00 113 TYR A O 1
ATOM 851 N N . THR A 1 114 ? -5.026 6.542 -1.602 1.00 92.50 114 THR A N 1
ATOM 852 C CA . THR A 1 114 ? -3.918 7.506 -1.613 1.00 92.50 114 THR A CA 1
ATOM 853 C C . THR A 1 114 ? -4.397 8.941 -1.799 1.00 92.50 114 THR A C 1
ATOM 855 O O . THR A 1 114 ? -3.898 9.821 -1.103 1.00 92.50 114 THR A O 1
ATOM 858 N N . ASP A 1 115 ? -5.416 9.166 -2.634 1.00 91.75 115 ASP A N 1
ATOM 859 C CA . ASP A 1 115 ? -6.018 10.489 -2.823 1.00 91.75 115 ASP A CA 1
ATOM 860 C C . ASP A 1 115 ? -6.699 10.971 -1.532 1.00 91.75 115 ASP A C 1
ATOM 862 O O . ASP A 1 115 ? -6.553 12.126 -1.134 1.00 91.75 115 ASP A O 1
ATOM 866 N N . ALA A 1 116 ? -7.393 10.074 -0.821 1.00 91.56 116 ALA A N 1
ATOM 867 C CA . ALA A 1 116 ? -8.033 10.386 0.459 1.00 91.56 116 ALA A CA 1
ATOM 868 C C . ALA A 1 116 ? -7.038 10.795 1.564 1.00 91.56 116 ALA A C 1
ATOM 870 O O . ALA A 1 116 ? -7.436 11.458 2.526 1.00 91.56 116 ALA A O 1
ATOM 871 N N . PHE A 1 117 ? -5.765 10.411 1.431 1.00 92.88 117 PHE A N 1
ATOM 872 C CA . PHE A 1 117 ? -4.681 10.752 2.355 1.00 92.88 117 PHE A CA 1
ATOM 873 C C . PHE A 1 117 ? -3.678 11.766 1.778 1.00 92.88 117 PHE A C 1
ATOM 875 O O . PHE A 1 117 ? -2.629 11.972 2.385 1.00 92.88 117 PHE A O 1
ATOM 882 N N . ASP A 1 118 ? -3.992 12.403 0.641 1.00 95.06 118 ASP A N 1
ATOM 883 C CA . ASP A 1 118 ? -3.140 13.393 -0.043 1.00 95.06 118 ASP A CA 1
ATOM 884 C C . ASP A 1 118 ? -1.712 12.879 -0.336 1.00 95.06 118 ASP A C 1
ATOM 886 O O . ASP A 1 118 ? -0.708 13.589 -0.221 1.00 95.06 118 ASP A O 1
ATOM 890 N N . LEU A 1 119 ? -1.603 11.596 -0.697 1.00 93.81 119 LEU A N 1
ATOM 891 C CA . LEU A 1 119 ? -0.340 10.977 -1.088 1.00 93.81 119 LEU A CA 1
ATOM 892 C C . LEU A 1 119 ? -0.068 11.215 -2.576 1.00 93.81 119 LEU A C 1
ATOM 894 O O . LEU A 1 119 ? -0.960 11.153 -3.419 1.00 93.81 119 LEU A O 1
ATOM 898 N N . ARG A 1 120 ? 1.201 11.459 -2.913 1.00 92.44 120 ARG A N 1
ATOM 899 C CA . ARG A 1 120 ? 1.622 11.749 -4.289 1.00 92.44 120 ARG A CA 1
ATOM 900 C C . ARG A 1 120 ? 2.181 10.511 -4.968 1.00 92.44 120 ARG A C 1
ATOM 902 O O . ARG A 1 120 ? 3.086 9.869 -4.443 1.00 92.44 120 ARG A O 1
ATOM 909 N N . TRP A 1 121 ? 1.703 10.256 -6.180 1.00 92.31 121 TRP A N 1
ATOM 910 C CA . TRP A 1 121 ? 2.269 9.257 -7.076 1.00 92.31 121 TRP A CA 1
ATOM 911 C C . TRP A 1 121 ? 3.397 9.845 -7.915 1.00 92.31 121 TRP A C 1
ATOM 913 O O . TRP A 1 121 ? 3.295 10.958 -8.432 1.00 92.31 121 TRP A O 1
ATOM 923 N N . THR A 1 122 ? 4.449 9.060 -8.102 1.00 91.94 122 THR A N 1
ATOM 924 C CA . THR A 1 122 ? 5.512 9.323 -9.070 1.00 91.94 122 THR A CA 1
ATOM 925 C C . THR A 1 122 ? 5.679 8.096 -9.964 1.00 91.94 122 THR A C 1
ATOM 927 O O . THR A 1 122 ? 5.489 6.975 -9.482 1.00 91.94 122 THR A O 1
ATOM 930 N N . PRO A 1 123 ? 6.009 8.262 -11.259 1.00 93.25 123 PRO A N 1
ATOM 931 C CA . PRO A 1 123 ? 6.271 7.111 -12.110 1.00 93.25 123 PRO A CA 1
ATOM 932 C C . PRO A 1 123 ? 7.454 6.305 -11.565 1.00 93.25 123 PRO A C 1
ATOM 934 O O . PRO A 1 123 ? 8.499 6.869 -11.215 1.00 93.25 123 PRO A O 1
ATOM 937 N N . PHE A 1 124 ? 7.280 4.988 -11.480 1.00 94.06 124 PHE A N 1
ATOM 938 C CA . PHE A 1 124 ? 8.339 4.090 -11.043 1.00 94.06 124 PHE A CA 1
ATOM 939 C C . PHE A 1 124 ? 9.371 3.908 -12.161 1.00 94.06 124 PHE A C 1
ATOM 941 O O . PHE A 1 124 ? 9.037 3.908 -13.344 1.00 94.06 124 PHE A O 1
ATOM 948 N N . ARG A 1 125 ? 10.643 3.749 -11.789 1.00 93.00 125 ARG A N 1
ATOM 949 C CA . ARG A 1 125 ? 11.740 3.523 -12.739 1.00 93.00 125 ARG A CA 1
ATOM 950 C C . ARG A 1 125 ? 11.799 2.050 -13.155 1.00 93.00 125 ARG A C 1
ATOM 952 O O . ARG A 1 125 ? 12.723 1.340 -12.772 1.00 93.00 125 ARG A O 1
ATOM 959 N N . ASP A 1 126 ? 10.793 1.600 -13.899 1.00 92.75 126 ASP A N 1
ATOM 960 C CA . ASP A 1 126 ? 10.751 0.251 -14.478 1.00 92.75 126 ASP A CA 1
ATOM 961 C C . ASP A 1 126 ? 11.698 0.114 -15.679 1.00 92.75 126 ASP A C 1
ATOM 963 O O . ASP A 1 126 ? 12.164 1.109 -16.249 1.00 92.75 126 ASP A O 1
ATOM 967 N N . GLU A 1 127 ? 12.004 -1.127 -16.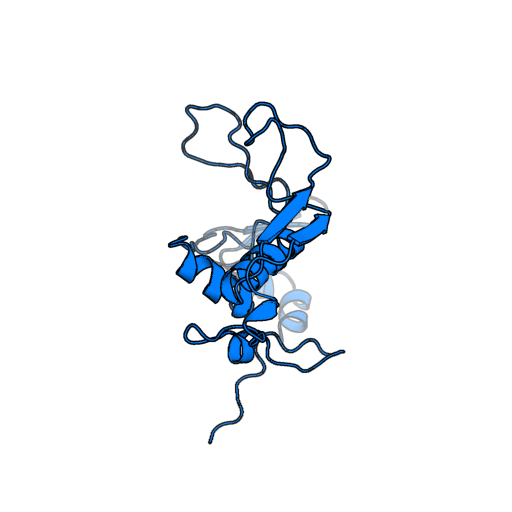065 1.00 92.62 127 GLU A N 1
ATOM 968 C CA . GLU A 1 127 ? 12.822 -1.397 -17.245 1.00 92.62 127 GLU A CA 1
ATOM 969 C C . GLU A 1 127 ? 12.129 -0.901 -18.523 1.00 92.62 127 GLU A C 1
ATOM 971 O O . GLU A 1 127 ? 10.908 -0.963 -18.659 1.00 92.62 127 GLU A O 1
ATOM 976 N N . TYR A 1 128 ? 12.917 -0.420 -19.487 1.00 91.69 128 TYR A N 1
ATOM 977 C CA . TYR A 1 128 ? 12.448 0.041 -20.805 1.00 91.69 128 TYR A CA 1
ATOM 978 C C . TYR A 1 128 ? 11.443 1.212 -20.790 1.00 91.69 128 TYR A C 1
ATOM 980 O O . TYR A 1 128 ? 10.937 1.601 -21.844 1.00 91.69 128 TYR A O 1
ATOM 988 N N . ALA A 1 129 ? 11.190 1.821 -19.629 1.00 91.38 129 ALA A N 1
ATOM 989 C CA . ALA A 1 129 ? 10.384 3.028 -19.481 1.00 91.38 129 ALA A CA 1
ATOM 990 C C . ALA A 1 129 ? 11.230 4.280 -19.776 1.00 91.38 129 ALA A C 1
ATOM 992 O O . ALA A 1 129 ? 11.628 4.998 -18.860 1.00 91.38 129 ALA A O 1
ATOM 993 N N . ALA A 1 130 ? 11.522 4.535 -21.056 1.00 90.56 130 ALA A N 1
ATOM 994 C CA . ALA A 1 130 ? 12.513 5.522 -21.514 1.00 90.56 130 ALA A CA 1
ATOM 995 C C . ALA A 1 130 ? 12.404 6.927 -20.876 1.00 90.56 130 ALA A C 1
ATOM 997 O O . ALA A 1 130 ? 13.419 7.599 -20.694 1.00 90.56 130 ALA A O 1
ATOM 998 N N . GLU A 1 131 ? 11.198 7.370 -20.510 1.00 91.94 131 GLU A N 1
ATOM 999 C CA . GLU A 1 131 ? 10.956 8.678 -19.884 1.00 91.94 131 GLU A CA 1
ATOM 1000 C C . GLU A 1 131 ? 11.562 8.806 -18.476 1.00 91.94 131 GLU A C 1
ATOM 1002 O O . GLU A 1 131 ? 12.001 9.887 -18.082 1.00 91.94 131 GLU A O 1
ATOM 1007 N N . VAL A 1 132 ? 11.608 7.710 -17.713 1.00 94.44 132 VAL A N 1
ATOM 1008 C CA . VAL A 1 132 ? 12.047 7.699 -16.302 1.00 94.44 132 VAL A CA 1
ATOM 1009 C C . VAL A 1 132 ? 13.236 6.777 -16.032 1.00 94.44 132 VAL A C 1
ATOM 1011 O O . VAL A 1 132 ? 13.992 6.990 -15.073 1.00 94.44 132 VAL A O 1
ATOM 1014 N N . THR A 1 133 ? 13.462 5.832 -16.940 1.00 95.75 133 THR A N 1
ATOM 1015 C CA . THR A 1 133 ? 14.594 4.911 -17.005 1.00 95.75 133 THR A CA 1
ATOM 1016 C C . THR A 1 133 ? 15.224 5.030 -18.397 1.00 95.75 133 THR A C 1
ATOM 1018 O O . THR A 1 133 ? 14.956 4.217 -19.279 1.00 95.75 133 THR A O 1
ATOM 1021 N N . PRO A 1 134 ? 16.079 6.043 -18.635 1.00 94.25 134 PRO A N 1
ATOM 1022 C CA . PRO A 1 134 ? 16.601 6.340 -19.974 1.00 94.25 134 PRO A CA 1
ATOM 1023 C C . PRO A 1 134 ? 17.528 5.252 -20.530 1.00 94.25 134 PRO A C 1
ATOM 1025 O O . PRO A 1 134 ? 17.864 5.269 -21.713 1.00 94.25 134 PRO A O 1
ATOM 1028 N N . ARG A 1 135 ? 18.004 4.344 -19.671 1.00 95.19 135 ARG A N 1
ATOM 1029 C CA . ARG A 1 135 ? 18.845 3.209 -20.045 1.00 95.19 135 ARG A CA 1
ATOM 1030 C C . ARG A 1 135 ? 18.515 2.004 -19.182 1.00 95.19 135 ARG A C 1
ATOM 1032 O O . ARG A 1 135 ? 18.533 2.098 -17.959 1.00 95.19 135 ARG A O 1
ATOM 1039 N N . THR A 1 136 ? 18.302 0.877 -19.840 1.00 95.44 136 THR A N 1
ATOM 1040 C CA . THR A 1 136 ? 18.239 -0.460 -19.255 1.00 95.44 136 THR A CA 1
ATOM 1041 C C . THR A 1 136 ? 19.422 -1.262 -19.787 1.00 95.44 136 THR A C 1
ATOM 1043 O O . THR A 1 136 ? 19.763 -1.155 -20.967 1.00 95.44 136 THR A O 1
ATOM 1046 N N . VAL A 1 137 ? 20.067 -2.042 -18.920 1.00 95.12 137 VAL A N 1
ATOM 1047 C CA . VAL A 1 137 ? 21.114 -2.987 -19.320 1.00 95.12 137 VAL A CA 1
ATOM 1048 C C . VAL A 1 137 ? 20.585 -4.391 -19.093 1.00 95.12 137 VAL A C 1
ATOM 1050 O O . VAL A 1 137 ? 20.272 -4.756 -17.963 1.00 95.12 137 VAL A O 1
ATOM 1053 N N . LEU A 1 138 ? 20.488 -5.162 -20.169 1.00 92.56 138 LEU A N 1
ATOM 1054 C CA . LEU A 1 138 ? 20.209 -6.588 -20.121 1.00 92.56 138 LEU A CA 1
ATOM 1055 C C . LEU A 1 138 ? 21.539 -7.332 -20.241 1.00 92.56 138 LEU A C 1
ATOM 1057 O O . LEU A 1 138 ? 22.198 -7.218 -21.268 1.00 92.56 138 LEU A O 1
ATOM 1061 N N . ASP A 1 139 ? 21.927 -8.088 -19.220 1.00 93.75 139 ASP A N 1
ATOM 1062 C CA . ASP A 1 139 ? 23.081 -8.988 -19.289 1.00 93.75 139 ASP A CA 1
ATOM 1063 C C . ASP A 1 139 ? 22.601 -10.428 -19.491 1.00 93.75 139 ASP A C 1
ATOM 1065 O O . ASP A 1 139 ? 21.754 -10.915 -18.739 1.00 93.75 139 ASP A O 1
ATOM 1069 N N . VAL A 1 140 ? 23.114 -11.092 -20.528 1.00 90.88 140 VAL A N 1
ATOM 1070 C CA . VAL A 1 140 ? 22.874 -12.517 -20.784 1.00 90.88 140 VAL A CA 1
ATOM 1071 C C . VAL A 1 140 ? 24.217 -13.187 -21.020 1.00 90.88 140 VAL A C 1
ATOM 1073 O O . VAL A 1 140 ? 24.936 -12.820 -21.947 1.00 90.88 140 VAL A O 1
ATOM 1076 N N . ASP A 1 141 ? 24.553 -14.164 -20.177 1.00 92.19 141 ASP A N 1
ATOM 1077 C CA . ASP A 1 141 ? 25.812 -14.917 -20.234 1.00 92.19 141 ASP A CA 1
ATOM 1078 C C . ASP A 1 141 ? 27.069 -14.018 -20.271 1.00 92.19 141 ASP A C 1
ATOM 1080 O O . ASP A 1 141 ? 28.061 -14.329 -20.932 1.00 92.19 141 ASP A O 1
ATOM 1084 N N . GLY A 1 142 ? 27.031 -12.883 -19.560 1.00 95.00 142 GLY A N 1
ATOM 1085 C CA . GLY A 1 142 ? 28.122 -11.907 -19.510 1.00 95.00 142 GLY A CA 1
ATOM 1086 C C . GLY A 1 142 ? 28.204 -10.979 -20.725 1.00 95.00 142 GLY A C 1
ATOM 1087 O O . GLY A 1 142 ? 29.176 -10.229 -20.858 1.00 95.00 142 GLY A O 1
ATOM 1088 N N . VAL A 1 143 ? 27.219 -11.026 -21.628 1.00 92.31 143 VAL A N 1
ATOM 1089 C CA . VAL A 1 143 ? 27.075 -10.082 -22.739 1.00 92.31 143 VAL A CA 1
ATOM 1090 C C . VAL A 1 143 ? 26.019 -9.040 -22.377 1.00 92.31 143 VAL A C 1
ATOM 1092 O O . VAL A 1 143 ? 24.835 -9.351 -22.255 1.00 92.31 143 VAL A O 1
ATOM 1095 N N . GLY A 1 144 ? 26.458 -7.788 -22.243 1.00 93.44 144 GLY A N 1
ATOM 1096 C CA . GLY A 1 144 ? 25.595 -6.653 -21.925 1.00 93.44 144 GLY A CA 1
ATOM 1097 C C . GLY A 1 144 ? 24.991 -5.987 -23.163 1.00 93.44 144 GLY A C 1
ATOM 1098 O O . GLY A 1 144 ? 25.707 -5.550 -24.064 1.00 93.44 144 GLY A O 1
ATOM 1099 N N . TYR A 1 145 ? 23.671 -5.828 -23.160 1.00 92.69 145 TYR A N 1
ATOM 1100 C CA . TYR A 1 145 ? 22.886 -5.121 -24.166 1.00 92.69 145 TYR A CA 1
ATOM 1101 C C . TYR A 1 145 ? 22.281 -3.862 -23.545 1.00 92.69 145 TYR A C 1
ATOM 1103 O O . TYR A 1 145 ? 21.485 -3.934 -22.609 1.00 92.69 145 TYR A O 1
ATOM 1111 N N . VAL A 1 146 ? 22.666 -2.691 -24.055 1.00 93.62 146 VAL A N 1
ATOM 1112 C CA . VAL A 1 146 ? 22.131 -1.403 -23.593 1.00 93.62 146 VAL A CA 1
ATOM 1113 C C . VAL A 1 146 ? 20.949 -1.010 -24.469 1.00 93.62 146 VAL A C 1
ATOM 1115 O O . VAL A 1 146 ? 21.077 -0.969 -25.691 1.00 93.62 146 VAL A O 1
ATOM 1118 N N . ALA A 1 147 ? 19.824 -0.683 -23.841 1.00 93.69 147 ALA A N 1
ATOM 1119 C CA . ALA A 1 147 ? 18.594 -0.291 -24.516 1.00 93.69 147 ALA A CA 1
ATOM 1120 C C . ALA A 1 147 ? 17.965 0.937 -23.846 1.00 93.69 147 ALA A C 1
ATOM 1122 O O . ALA A 1 147 ? 17.952 1.043 -22.618 1.00 93.69 147 ALA A O 1
ATOM 1123 N N . GLY A 1 148 ? 17.434 1.862 -24.646 1.00 92.25 148 GLY A N 1
ATOM 1124 C CA . GLY A 1 148 ? 16.517 2.901 -24.173 1.00 92.25 148 GLY A CA 1
ATOM 1125 C C . GLY A 1 148 ? 15.079 2.381 -24.098 1.00 92.25 148 GLY A C 1
ATOM 1126 O O . GLY A 1 148 ? 14.347 2.729 -23.177 1.00 92.25 148 GLY A O 1
ATOM 1127 N N . GLY A 1 149 ? 14.704 1.486 -25.017 1.00 92.00 149 GLY A N 1
ATOM 1128 C CA . GLY A 1 149 ? 13.434 0.762 -25.012 1.00 92.00 149 GLY A CA 1
ATOM 1129 C C . GLY A 1 149 ? 13.588 -0.675 -25.511 1.00 92.00 149 GLY A C 1
ATOM 1130 O O . GLY A 1 149 ? 14.580 -1.026 -26.145 1.00 92.00 149 GLY A O 1
ATOM 1131 N N . ILE A 1 150 ? 12.593 -1.526 -25.249 1.00 90.75 150 ILE A N 1
ATOM 1132 C CA . ILE A 1 150 ? 12.659 -2.963 -25.575 1.00 90.75 150 ILE A CA 1
ATOM 1133 C C . ILE A 1 150 ? 12.885 -3.227 -27.078 1.00 90.75 150 ILE A C 1
ATOM 1135 O O . ILE A 1 150 ? 13.541 -4.199 -27.453 1.00 90.75 150 ILE A O 1
ATOM 1139 N N . THR A 1 151 ? 12.414 -2.324 -27.945 1.00 91.75 151 THR A N 1
ATOM 1140 C CA . THR A 1 151 ? 12.573 -2.394 -29.406 1.00 91.75 151 THR A CA 1
ATOM 1141 C C . THR A 1 151 ? 14.025 -2.336 -29.872 1.00 91.75 151 THR A C 1
ATOM 1143 O O . THR A 1 151 ? 14.339 -2.878 -30.932 1.00 91.75 151 THR A O 1
ATOM 1146 N N . ASP A 1 152 ? 14.922 -1.739 -29.083 1.00 92.25 152 ASP A N 1
ATOM 1147 C CA . ASP A 1 152 ? 16.349 -1.629 -29.414 1.00 92.25 152 ASP A CA 1
ATOM 1148 C C . ASP A 1 152 ? 17.038 -3.003 -29.446 1.00 92.25 152 ASP A C 1
ATOM 1150 O O . ASP A 1 152 ? 18.079 -3.173 -30.087 1.00 92.25 152 ASP A O 1
ATOM 1154 N N . LEU A 1 153 ? 16.439 -4.005 -28.791 1.00 91.38 153 LEU A N 1
ATOM 1155 C CA . LEU A 1 153 ? 16.929 -5.381 -28.757 1.00 91.38 153 LEU A CA 1
ATOM 1156 C C . LEU A 1 153 ? 16.495 -6.204 -29.980 1.00 91.38 153 LEU A C 1
ATOM 1158 O O . LEU A 1 153 ? 17.082 -7.254 -30.239 1.00 91.38 153 LEU A O 1
ATOM 1162 N N . TYR A 1 154 ? 15.497 -5.763 -30.756 1.00 91.69 154 TYR A N 1
ATOM 1163 C CA . TYR A 1 154 ? 14.932 -6.575 -31.847 1.00 91.69 154 TYR A CA 1
ATOM 1164 C C . TYR A 1 154 ? 15.916 -6.853 -32.987 1.00 91.69 154 TYR A C 1
ATOM 1166 O O . TYR A 1 154 ? 15.954 -7.995 -33.447 1.00 91.69 154 TYR A O 1
ATOM 1174 N N . PRO A 1 155 ? 16.734 -5.881 -33.446 1.00 89.44 155 PRO A N 1
ATOM 1175 C CA . PRO A 1 155 ? 17.755 -6.152 -34.458 1.00 89.44 155 PRO A CA 1
ATOM 1176 C C . PRO A 1 155 ? 18.886 -7.044 -33.935 1.00 89.44 155 PRO A C 1
ATOM 1178 O O . PRO A 1 155 ? 19.625 -7.622 -34.725 1.00 89.44 155 PRO A O 1
ATOM 1181 N N . GLN A 1 156 ? 19.038 -7.125 -32.611 1.00 86.44 156 GLN A N 1
ATOM 1182 C CA . GLN A 1 156 ? 20.121 -7.849 -31.950 1.00 86.44 156 GLN A CA 1
ATOM 1183 C C . GLN A 1 156 ? 19.738 -9.315 -31.719 1.00 86.44 156 GLN A C 1
ATOM 1185 O O . GLN A 1 156 ? 20.572 -10.197 -31.902 1.00 86.44 156 GLN A O 1
ATOM 1190 N N . HIS A 1 157 ? 18.466 -9.583 -31.388 1.00 84.19 157 HIS A N 1
ATOM 1191 C CA . HIS A 1 157 ? 17.924 -10.937 -31.256 1.00 84.19 157 HIS A CA 1
ATOM 1192 C C . HIS A 1 157 ? 16.472 -11.022 -31.731 1.00 84.19 157 HIS A C 1
ATOM 1194 O O . HIS A 1 157 ? 15.556 -10.465 -31.123 1.00 84.19 157 HIS A O 1
ATOM 1200 N N . GLU A 1 158 ? 16.231 -11.844 -32.753 1.00 85.31 158 GLU A N 1
ATOM 1201 C CA . GLU A 1 158 ? 14.904 -12.028 -33.357 1.00 85.31 158 GLU A CA 1
ATOM 1202 C C . GLU A 1 158 ? 13.832 -12.495 -32.349 1.00 85.31 158 GLU A C 1
ATOM 1204 O O . GLU A 1 158 ? 12.653 -12.150 -32.463 1.00 85.31 158 GLU A O 1
ATOM 1209 N N . ARG A 1 159 ? 14.233 -13.263 -31.325 1.00 83.50 159 ARG A N 1
ATOM 1210 C CA . ARG A 1 159 ? 13.316 -13.798 -30.307 1.00 83.50 159 ARG A CA 1
ATOM 1211 C C . ARG A 1 159 ? 12.618 -12.702 -29.500 1.00 83.50 159 ARG A C 1
ATOM 1213 O O . ARG A 1 159 ? 11.440 -12.873 -29.201 1.00 83.50 159 ARG A O 1
ATOM 1220 N N . PHE A 1 160 ? 13.289 -11.582 -29.206 1.00 82.81 160 PHE A N 1
ATOM 1221 C CA . PHE A 1 160 ? 12.649 -10.458 -28.508 1.00 82.81 160 PHE A CA 1
ATOM 1222 C C . PHE A 1 160 ? 11.529 -9.850 -29.351 1.00 82.81 160 PHE A C 1
ATOM 1224 O O . PHE A 1 160 ? 10.427 -9.639 -28.851 1.00 82.81 160 PHE A O 1
ATOM 1231 N N . GLY A 1 161 ? 11.773 -9.663 -30.651 1.00 83.12 161 GLY A N 1
ATOM 1232 C CA . GLY A 1 161 ? 10.764 -9.138 -31.568 1.00 83.12 161 GLY A CA 1
ATOM 1233 C C . GLY A 1 161 ? 9.548 -10.055 -31.730 1.00 83.12 161 GLY A C 1
ATOM 1234 O O . GLY A 1 161 ? 8.442 -9.559 -31.931 1.00 83.12 161 GLY A O 1
ATOM 1235 N N . ARG A 1 162 ? 9.729 -11.381 -31.630 1.00 85.69 162 ARG A N 1
ATOM 1236 C CA . ARG A 1 162 ? 8.621 -12.352 -31.659 1.00 85.69 162 ARG A CA 1
ATOM 1237 C C . ARG A 1 162 ? 7.830 -12.395 -30.350 1.00 85.69 162 ARG A C 1
ATOM 1239 O O . ARG A 1 162 ? 6.620 -12.527 -30.415 1.00 85.69 162 ARG A O 1
ATOM 1246 N N . ALA A 1 163 ? 8.497 -12.310 -29.198 1.00 82.38 163 ALA A N 1
ATOM 1247 C CA . ALA A 1 163 ? 7.857 -12.431 -27.885 1.00 82.38 163 ALA A CA 1
ATOM 1248 C C . ALA A 1 163 ? 7.086 -11.173 -27.449 1.00 82.38 163 ALA A C 1
ATOM 1250 O O . ALA A 1 163 ? 6.184 -11.269 -26.627 1.00 82.38 163 ALA A O 1
ATOM 1251 N N . HIS A 1 164 ? 7.452 -10.000 -27.972 1.00 80.44 164 HIS A N 1
ATOM 1252 C CA . HIS A 1 164 ? 6.770 -8.738 -27.671 1.00 80.44 164 HIS A CA 1
ATOM 1253 C C . HIS A 1 164 ? 5.516 -8.489 -28.542 1.00 80.44 164 HIS A C 1
ATOM 1255 O O . HIS A 1 164 ? 4.803 -7.510 -28.330 1.00 80.44 164 HIS A O 1
ATOM 1261 N N . ARG A 1 165 ? 5.257 -9.318 -29.559 1.00 67.44 165 ARG A N 1
ATOM 1262 C CA . ARG A 1 165 ? 4.048 -9.234 -30.396 1.00 67.44 165 ARG A CA 1
ATOM 1263 C C . ARG A 1 165 ? 2.973 -10.174 -29.882 1.00 67.44 165 ARG A C 1
ATOM 1265 O O . ARG A 1 165 ? 1.795 -9.782 -30.001 1.00 67.44 165 ARG A O 1
#

Radius of gyration: 21.82 Å; chains: 1; bounding box: 56×29×55 Å

Organism: NCBI:txid173560

Sequence (165 aa):
MSEPTAVDLQVDFPFDYAEYVGGGRRVGRRPDHALGAPVAVIGAGGSGLTAAYELLRIGCRPIVYEAEADPDGPGGRRLGGRMYSRRLSPADSAVVELGCMRFPDTAHLLRQYTDAFDLRWTPFRDEYAAEVTPRTVLDVDGVGYVAGGITDLYPQHERFGRAHR

Secondary structure (DSSP, 8-state):
-PPPP--S-BTTB---HHHHH-TT--S----GGGTT-EEEEE--BHHHHHHHHHHHHTT-EEEEE---B-TTSGGGB--BTTS-EE-SSTT-SS-EESS-----TT-HHHHHHHHHTTPPP-----TT-TTT-S-EEEEETTEEEEESSGGGGTTT-HHHHHHT-

InterPro domains:
  IPR002937 Amine oxidase [PF01593] (47-145)
  IPR036188 FAD/NAD(P)-binding domain superfamily [G3DSA:3.50.50.60] (4-139)
  IPR036188 FAD/NAD(P)-binding domain superfamily [SSF51905] (38-143)

Foldseek 3Di:
DPPDDQFPQDPVHGDDPLVCCPPPDQVDEDDPVCAQAEDEQEAQAPVSVVVCVSCVVRRYHYDYDADAAQCVDVVRHDHHVQQDWADPDPPDPGTDGPHDDDDDPSNNNVVRVCVVVVHDDDDDCDPQPCVRPVWDWDADPNDTDIDSHLVSCCVVDVVSVVVVD